Protein AF-A0A9E2L5I6-F1 (afdb_monomer_lite)

Secondary structure (DSSP, 8-state):
--------HHHHHHHHHHHHHHHHHHHHHH--THHHHH----HHHHHHHHHHHHHHHHHHHHHHHHHHHHHGGGS-HHHHHHHHHHHHHHHHHS-GGG-GGGGHHHHHHHTT--HHHHHHHHHHHHHHHHHHHHHHHHHHHHHS-HHHHS-S-S-TTTT--

Organism: NCBI:txid2838725

Radius of gyration: 22.01 Å; chains: 1; bounding box: 50×42×58 Å

Foldseek 3Di:
DDPPPVDDVVVVVVVVVVVVVVVVVCCVVPVDPVVVVVPDPDPVVVVVVVVVVVVVVVVLVVQLVVLCVLLDPPADSVLSSVLSVQQVVQQVVDDVVCGSLVCQLVSVVVRPDDSVSSVVSSVVVVVVVVVCVVVVVVVCPVPPDCCVVPVVPDPPPPPDD

Sequence (161 aa):
MKNEVLFNPFYIAIPIVLGLSVIGYLFWKEFDPSLFETLRPTARMWTGILLAVFFMLCQNFALTQRFKVLVGHKLSWKQAFRVNMLCEFTSAATPSAVGGSSLIAVYLHQEGLSGGEGTSIMIANLFLDELFLSLACILVLLLVPTGILFPVSVPLDAGFQ

InterPro domains:
  IPR022791 Lysylphosphatidylglycerol synthetase/glycosyltransferase AglD [PF03706] (14-147)

pLDDT: mean 81.84, std 12.35, range [37.38, 96.44]

Structure (mmCIF, N/CA/C/O backbone):
data_AF-A0A9E2L5I6-F1
#
_entry.id   AF-A0A9E2L5I6-F1
#
loop_
_atom_site.group_PDB
_atom_site.id
_atom_site.type_symbol
_atom_site.label_atom_id
_atom_site.label_alt_id
_atom_site.label_comp_id
_atom_site.label_asym_id
_atom_site.label_entity_id
_atom_site.label_seq_id
_atom_site.pdbx_PDB_ins_code
_atom_site.Cartn_x
_atom_site.Cartn_y
_atom_site.Cartn_z
_atom_site.occupancy
_atom_site.B_iso_or_equiv
_atom_site.auth_seq_id
_atom_site.auth_comp_id
_atom_site.auth_asym_id
_atom_site.auth_atom_id
_atom_site.pdbx_PDB_model_num
ATOM 1 N N . MET A 1 1 ? -27.194 -19.188 21.219 1.00 40.59 1 MET A N 1
ATOM 2 C CA . MET A 1 1 ? -26.096 -19.244 20.229 1.00 40.59 1 MET A CA 1
ATOM 3 C C . MET A 1 1 ? -26.729 -19.332 18.853 1.00 40.59 1 MET A C 1
ATOM 5 O O . MET A 1 1 ? -27.281 -20.369 18.514 1.00 40.59 1 MET A O 1
ATOM 9 N N . LYS A 1 2 ? -26.797 -18.205 18.141 1.00 37.38 2 LYS A N 1
ATOM 10 C CA . LYS A 1 2 ? -27.485 -18.082 16.854 1.00 37.38 2 LYS A CA 1
ATOM 11 C C . LYS A 1 2 ? -26.437 -18.335 15.768 1.00 37.38 2 LYS A C 1
ATOM 13 O O . LYS A 1 2 ? -25.528 -17.528 15.605 1.00 37.38 2 LYS A O 1
ATOM 18 N N . ASN A 1 3 ? -26.507 -19.495 15.121 1.00 50.97 3 ASN A N 1
ATOM 19 C CA . ASN A 1 3 ? -25.647 -19.839 13.990 1.00 50.97 3 ASN A CA 1
ATOM 20 C C . ASN A 1 3 ? -26.146 -19.078 12.758 1.00 50.97 3 ASN A C 1
ATOM 22 O O . ASN A 1 3 ? -26.907 -19.607 11.953 1.00 50.97 3 ASN A O 1
ATOM 26 N N . GLU A 1 4 ? -25.765 -17.809 12.654 1.00 53.88 4 GLU A N 1
ATOM 27 C CA . GLU A 1 4 ? -25.945 -17.012 11.443 1.00 53.88 4 GLU A CA 1
ATOM 28 C C . GLU A 1 4 ? -24.884 -17.487 10.436 1.00 53.88 4 GLU A C 1
ATOM 30 O O . GLU A 1 4 ? -23.724 -17.075 10.486 1.00 53.88 4 GLU A O 1
ATOM 35 N N . VAL A 1 5 ? -25.248 -18.419 9.551 1.00 60.62 5 VAL A N 1
ATOM 36 C CA . VAL A 1 5 ? -24.405 -18.803 8.409 1.00 60.62 5 VAL A CA 1
ATOM 37 C C . VAL A 1 5 ? -24.454 -17.641 7.409 1.00 60.62 5 VAL A C 1
ATOM 39 O O . VAL A 1 5 ? -25.253 -17.628 6.481 1.00 60.62 5 VAL A O 1
ATOM 42 N N . LEU A 1 6 ? -23.643 -16.611 7.665 1.00 56.12 6 LEU A N 1
ATOM 43 C CA . LEU A 1 6 ? -23.697 -15.296 7.010 1.00 56.12 6 LEU A CA 1
ATOM 44 C C . LEU A 1 6 ? -23.138 -15.280 5.569 1.00 56.12 6 LEU A C 1
ATOM 46 O O . LEU A 1 6 ? -23.101 -14.231 4.935 1.00 56.12 6 LEU A O 1
ATOM 50 N N . PHE A 1 7 ? -22.685 -16.416 5.035 1.00 61.62 7 PHE A N 1
ATOM 51 C CA . PHE A 1 7 ? -22.037 -16.492 3.725 1.00 61.62 7 PHE A CA 1
ATOM 52 C C . PHE A 1 7 ? -22.562 -17.678 2.923 1.00 61.62 7 PHE A C 1
ATOM 54 O O . PHE A 1 7 ? -22.256 -18.829 3.224 1.00 61.62 7 PHE A O 1
ATOM 61 N N . ASN A 1 8 ? -23.335 -17.396 1.874 1.00 76.75 8 ASN A N 1
ATOM 62 C CA . ASN A 1 8 ? -23.700 -18.402 0.885 1.00 76.75 8 ASN A CA 1
ATOM 63 C C . ASN A 1 8 ? -22.494 -18.618 -0.055 1.00 76.75 8 ASN A C 1
ATOM 65 O O . ASN A 1 8 ? -22.128 -17.687 -0.783 1.00 76.75 8 ASN A O 1
ATOM 69 N N . PRO A 1 9 ? -21.889 -19.822 -0.077 1.00 79.31 9 PRO A N 1
ATOM 70 C CA . PRO A 1 9 ? -20.722 -20.130 -0.907 1.00 79.31 9 PRO A CA 1
ATOM 71 C C . PRO A 1 9 ? -20.950 -19.838 -2.392 1.00 79.31 9 PRO A C 1
ATOM 73 O O . PRO A 1 9 ? -20.014 -19.502 -3.113 1.00 79.31 9 PRO A O 1
ATOM 76 N N . PHE A 1 10 ? -22.204 -19.910 -2.842 1.00 81.44 10 PHE A N 1
ATOM 77 C CA . PHE A 1 10 ? -22.584 -19.655 -4.224 1.00 81.44 10 PHE A CA 1
ATOM 78 C C . PHE A 1 10 ? -22.350 -18.194 -4.647 1.00 81.44 10 PHE A C 1
ATOM 80 O O . PHE A 1 10 ? -21.861 -17.949 -5.746 1.00 81.44 10 PHE A O 1
ATOM 87 N N . TYR A 1 11 ? -22.604 -17.218 -3.764 1.00 78.06 11 TYR A N 1
ATOM 88 C CA . TYR A 1 11 ? -22.357 -15.798 -4.066 1.00 78.06 11 TYR A CA 1
ATOM 89 C C . TYR A 1 11 ? -20.868 -15.445 -4.106 1.00 78.06 11 TYR A C 1
ATOM 91 O O . TYR A 1 11 ? -20.493 -14.495 -4.785 1.00 78.06 11 TYR A O 1
ATOM 99 N N . ILE A 1 12 ? -20.020 -16.215 -3.422 1.00 81.12 12 ILE A N 1
ATOM 100 C CA . ILE A 1 12 ? -18.560 -16.073 -3.498 1.00 81.12 12 ILE A CA 1
ATOM 101 C C . ILE A 1 12 ? -18.019 -16.776 -4.753 1.00 81.12 12 ILE A C 1
ATOM 103 O O . ILE A 1 12 ? -17.114 -16.268 -5.410 1.00 81.12 12 ILE A O 1
ATOM 107 N N . ALA A 1 13 ? -18.591 -17.925 -5.120 1.00 85.69 13 ALA A N 1
ATOM 108 C CA . ALA A 1 13 ? -18.142 -18.708 -6.265 1.00 85.69 13 ALA A CA 1
ATOM 109 C C . ALA A 1 13 ? -18.336 -17.975 -7.603 1.00 85.69 13 ALA A C 1
ATOM 111 O O . ALA A 1 13 ? -17.464 -18.057 -8.463 1.00 85.69 13 ALA A O 1
ATOM 112 N N . ILE A 1 14 ? -19.432 -17.228 -7.773 1.00 87.75 14 ILE A N 1
ATOM 113 C CA . ILE A 1 14 ? -19.728 -16.492 -9.016 1.00 87.75 14 ILE A CA 1
ATOM 114 C C . ILE A 1 14 ? -18.596 -15.521 -9.419 1.00 87.75 14 ILE A C 1
ATOM 116 O O . ILE A 1 14 ? -18.063 -15.687 -10.518 1.00 87.75 14 ILE A O 1
ATOM 120 N N . PRO A 1 15 ? -18.186 -14.536 -8.591 1.00 83.62 15 PRO A N 1
ATOM 121 C CA . PRO A 1 15 ? -17.120 -13.602 -8.956 1.00 83.62 15 PRO A CA 1
ATOM 122 C C . PRO A 1 15 ? -15.759 -14.289 -9.111 1.00 83.62 15 PRO A C 1
ATOM 124 O O . PRO A 1 15 ? -14.980 -13.881 -9.969 1.00 83.62 15 PRO A O 1
ATOM 127 N N . ILE A 1 16 ? -15.488 -15.359 -8.354 1.00 85.00 16 ILE A N 1
ATOM 128 C CA . ILE A 1 16 ? -14.257 -16.148 -8.511 1.00 85.00 16 ILE A CA 1
ATOM 129 C C . ILE A 1 16 ? -14.218 -16.815 -9.887 1.00 85.00 16 ILE A C 1
ATOM 131 O O . ILE A 1 16 ? -13.224 -16.696 -10.598 1.00 85.00 16 ILE A O 1
ATOM 135 N N . VAL A 1 17 ? -15.296 -17.495 -10.285 1.00 91.88 17 VAL A N 1
ATOM 136 C CA . VAL A 1 17 ? -15.370 -18.195 -11.574 1.00 91.88 17 VAL A CA 1
ATOM 137 C C . VAL A 1 17 ? -15.325 -17.205 -12.733 1.00 91.88 17 VAL A C 1
ATOM 139 O O . VAL A 1 17 ? -14.599 -17.443 -13.696 1.00 91.88 17 VAL A O 1
ATOM 142 N N . LEU A 1 18 ? -16.041 -16.081 -12.639 1.00 89.25 18 LEU A N 1
ATOM 143 C CA . LEU A 1 18 ? -15.976 -15.012 -13.639 1.00 89.25 18 LEU A CA 1
ATOM 144 C C . LEU A 1 18 ? -14.558 -14.444 -13.761 1.00 89.25 18 LEU A C 1
AT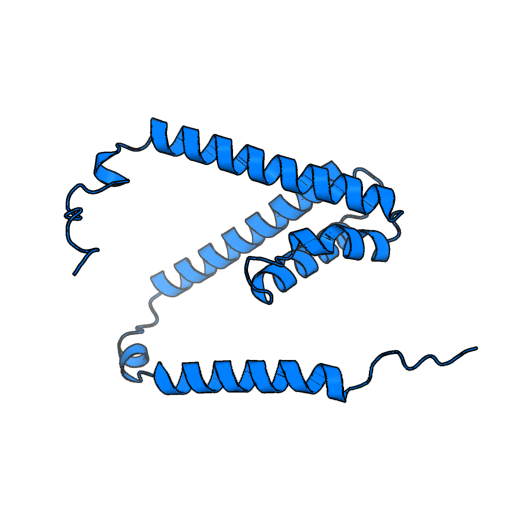OM 146 O O . LEU A 1 18 ? -14.037 -14.359 -14.871 1.00 89.25 18 LEU A O 1
ATOM 150 N N . GLY A 1 19 ? -13.915 -14.123 -12.635 1.00 82.56 19 GLY A N 1
ATOM 151 C CA . GLY A 1 19 ? -12.543 -13.618 -12.608 1.00 82.56 19 GLY A CA 1
ATOM 152 C C . GLY A 1 19 ? -11.553 -14.603 -13.226 1.00 82.56 19 GLY A C 1
ATOM 153 O O . GLY A 1 19 ? -10.805 -14.237 -14.129 1.00 82.56 19 GLY A O 1
ATOM 154 N N . LEU A 1 20 ? -11.600 -15.874 -12.817 1.00 90.12 20 LEU A N 1
ATOM 155 C CA . LEU A 1 20 ? -10.747 -16.928 -13.376 1.00 90.12 20 LEU A CA 1
ATOM 156 C C . LEU A 1 20 ? -10.999 -17.153 -14.870 1.00 90.12 20 LEU A C 1
ATOM 158 O O . LEU A 1 20 ? -10.049 -17.376 -15.615 1.00 90.12 20 LEU A O 1
ATOM 162 N N . SER A 1 21 ? -12.251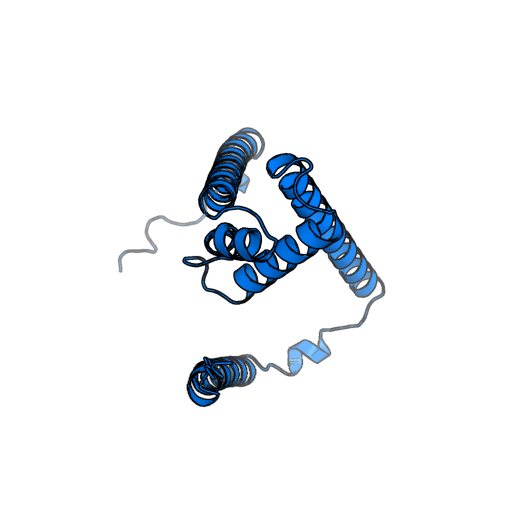 -17.059 -15.319 1.00 89.38 21 SER A N 1
ATOM 163 C CA . SER A 1 21 ? -12.599 -17.213 -16.736 1.00 89.38 21 SER A CA 1
ATOM 164 C C . SER A 1 21 ? -12.030 -16.076 -17.582 1.00 89.38 21 SER A C 1
ATOM 166 O O . SER A 1 21 ? -11.465 -16.332 -18.642 1.00 89.38 21 SER A O 1
ATOM 168 N N . VAL A 1 22 ? -12.121 -14.829 -17.106 1.00 87.44 22 VAL A N 1
ATOM 169 C CA . VAL A 1 22 ? -11.538 -13.663 -17.792 1.00 87.44 22 VAL A CA 1
ATOM 170 C C . VAL A 1 22 ? -10.014 -13.753 -17.818 1.00 87.44 22 VAL A C 1
ATOM 172 O O . VAL A 1 22 ? -9.418 -13.544 -18.871 1.00 87.44 22 VAL A O 1
ATOM 175 N N . ILE A 1 23 ? -9.384 -14.121 -16.698 1.00 86.56 23 ILE A N 1
ATOM 176 C CA . ILE A 1 23 ? -7.931 -14.333 -16.631 1.00 86.56 23 ILE A CA 1
ATOM 177 C C . ILE A 1 23 ? -7.509 -15.429 -17.614 1.00 86.56 23 ILE A C 1
ATOM 179 O O . ILE A 1 23 ? -6.557 -15.235 -18.361 1.00 86.56 23 ILE A O 1
ATOM 183 N N . GLY A 1 24 ? -8.227 -16.555 -17.653 1.00 89.25 24 GLY A N 1
ATOM 184 C CA . GLY A 1 24 ? -7.952 -17.650 -18.584 1.00 89.25 24 GLY A CA 1
ATOM 185 C C . GLY A 1 24 ? -8.120 -17.242 -20.049 1.00 89.25 24 GLY A C 1
ATOM 186 O O . GLY A 1 24 ? -7.298 -17.614 -20.883 1.00 89.25 24 GLY A O 1
ATOM 187 N N . TYR A 1 25 ? -9.140 -16.439 -20.359 1.00 90.00 25 TYR A N 1
ATOM 188 C CA . TYR A 1 25 ? -9.358 -15.900 -21.701 1.00 90.00 25 TYR A CA 1
ATOM 189 C C . TYR A 1 25 ? -8.238 -14.946 -22.135 1.00 90.00 25 TYR A C 1
ATOM 191 O O . TYR A 1 25 ? -7.731 -15.081 -23.247 1.00 90.00 25 TYR A O 1
ATOM 199 N N . LEU A 1 26 ? -7.825 -14.026 -21.256 1.00 84.75 26 LEU A N 1
ATOM 200 C CA . LEU A 1 26 ? -6.684 -13.136 -21.497 1.00 84.75 26 LEU A CA 1
ATOM 201 C C . LEU A 1 26 ? -5.409 -13.950 -21.707 1.00 84.75 26 LEU A C 1
ATOM 203 O O . LEU A 1 26 ? -4.747 -13.811 -22.727 1.00 84.75 26 LEU A O 1
ATOM 207 N N . PHE A 1 27 ? -5.127 -14.909 -20.819 1.00 85.25 27 PHE A N 1
ATOM 208 C CA . PHE A 1 27 ? -3.987 -15.802 -20.994 1.00 85.25 27 PHE A CA 1
ATOM 209 C C . PHE A 1 27 ? -4.020 -16.492 -22.349 1.00 85.25 27 PHE A C 1
ATOM 211 O O . PHE A 1 27 ? -3.022 -16.442 -23.041 1.00 85.25 27 PHE A O 1
ATOM 218 N N . TRP A 1 28 ? -5.139 -17.080 -22.771 1.00 86.19 28 TRP A N 1
ATOM 219 C CA . TRP A 1 28 ? -5.208 -17.732 -24.079 1.00 86.19 28 TRP A CA 1
ATOM 220 C C . TRP A 1 28 ? -4.959 -16.751 -25.235 1.00 86.19 28 TRP A C 1
ATOM 222 O O . TRP A 1 28 ? -4.246 -17.082 -26.180 1.00 86.19 28 TRP A O 1
ATOM 232 N N . LYS A 1 29 ? -5.500 -15.535 -25.158 1.00 82.62 29 LYS A N 1
ATOM 233 C CA . LYS A 1 29 ? -5.336 -14.525 -26.206 1.00 82.62 29 LYS A CA 1
ATOM 234 C C . LYS A 1 29 ? -3.911 -13.967 -26.282 1.00 82.62 29 LYS A C 1
ATOM 236 O O . LYS A 1 29 ? -3.408 -13.738 -27.378 1.00 82.62 29 LYS A O 1
ATOM 241 N N . GLU A 1 30 ? -3.278 -13.744 -25.137 1.00 78.19 30 GLU A N 1
ATOM 242 C CA . GLU A 1 30 ? -1.940 -13.162 -25.016 1.00 78.19 30 GLU A CA 1
ATOM 243 C C . GLU A 1 30 ? -0.818 -14.217 -24.882 1.00 78.19 30 GLU A C 1
ATOM 245 O O . GLU A 1 30 ? 0.352 -13.858 -24.735 1.00 78.19 30 GLU A O 1
ATOM 250 N N . PHE A 1 31 ? -1.136 -15.518 -24.941 1.00 77.44 31 PHE A N 1
ATOM 251 C CA . PHE A 1 31 ? -0.142 -16.591 -24.849 1.00 77.44 31 PHE A CA 1
ATOM 252 C C . PHE A 1 31 ? 0.684 -16.673 -26.132 1.00 77.44 31 PHE A C 1
ATOM 254 O O . PHE A 1 31 ? 0.293 -17.319 -27.104 1.00 77.44 31 PHE A O 1
ATOM 261 N N . ASP A 1 32 ? 1.857 -16.050 -26.105 1.00 76.31 32 ASP A N 1
ATOM 262 C CA . ASP A 1 32 ? 2.856 -16.155 -27.160 1.00 76.31 32 ASP A CA 1
ATOM 263 C C . ASP A 1 32 ? 4.038 -17.029 -26.685 1.00 76.31 32 ASP A C 1
ATOM 265 O O . ASP A 1 32 ? 4.844 -16.594 -25.852 1.00 76.31 32 ASP A O 1
ATOM 269 N N . PRO A 1 33 ? 4.171 -18.271 -27.190 1.00 72.00 33 PRO A N 1
ATOM 270 C CA . PRO A 1 33 ? 5.268 -19.174 -26.842 1.00 72.00 33 PRO A CA 1
ATOM 271 C C . PRO A 1 33 ? 6.656 -18.601 -27.158 1.00 72.00 33 PRO A C 1
ATOM 273 O O . PRO A 1 33 ? 7.631 -18.970 -26.502 1.00 72.00 33 PRO A O 1
ATOM 276 N N . SER A 1 34 ? 6.757 -17.677 -28.119 1.00 71.88 34 SER A N 1
ATOM 277 C CA . SER A 1 34 ? 8.031 -17.073 -28.521 1.00 71.88 34 SER A CA 1
ATOM 278 C C . SER A 1 34 ? 8.629 -16.157 -27.442 1.00 71.88 34 SER A C 1
ATOM 280 O O . SER A 1 34 ? 9.851 -16.002 -27.361 1.00 71.88 34 SER A O 1
ATOM 282 N N . LEU A 1 35 ? 7.807 -15.631 -26.523 1.00 68.88 35 LEU A N 1
ATOM 283 C CA . LEU A 1 35 ? 8.272 -14.843 -25.373 1.00 68.88 35 LEU A CA 1
ATOM 284 C C . LEU A 1 35 ? 9.180 -15.664 -24.449 1.00 68.88 35 LEU A C 1
ATOM 286 O O . LEU A 1 35 ? 10.166 -15.145 -23.922 1.00 68.88 35 LEU A O 1
ATOM 290 N N . PHE A 1 36 ? 8.908 -16.960 -24.301 1.00 70.06 36 PHE A N 1
ATOM 291 C CA . PHE A 1 36 ? 9.712 -17.846 -23.460 1.00 70.06 36 PHE A CA 1
ATOM 292 C C . PHE A 1 36 ? 11.068 -18.187 -24.085 1.00 70.06 36 PHE A C 1
ATOM 294 O O . PHE A 1 36 ? 12.036 -18.384 -23.354 1.00 70.06 36 PHE A O 1
ATOM 301 N N . GLU A 1 37 ? 11.179 -18.183 -25.415 1.00 71.69 37 GLU A N 1
ATOM 302 C CA . GLU A 1 37 ? 12.458 -18.393 -26.107 1.00 71.69 37 GLU A CA 1
ATOM 303 C C . GLU A 1 37 ? 13.386 -17.172 -25.995 1.00 71.69 37 GLU A C 1
ATOM 305 O O . GLU A 1 37 ? 14.614 -17.305 -25.967 1.00 71.69 37 GLU A O 1
ATOM 310 N N . THR A 1 38 ? 12.811 -15.971 -25.875 1.00 68.50 38 THR A N 1
ATOM 311 C CA . THR A 1 38 ? 13.576 -14.729 -25.656 1.00 68.50 38 THR A CA 1
ATOM 312 C C . THR A 1 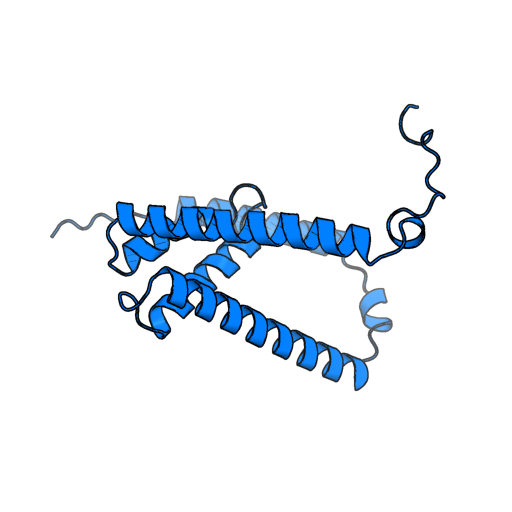38 ? 14.006 -14.524 -24.201 1.00 68.50 38 THR A C 1
ATOM 314 O O . THR A 1 38 ? 14.999 -13.834 -23.941 1.00 68.50 38 THR A O 1
ATOM 317 N N . LEU A 1 39 ? 13.323 -15.161 -23.243 1.00 71.50 39 LEU A N 1
ATOM 318 C CA . LEU A 1 39 ? 13.670 -15.140 -21.823 1.00 71.50 39 LEU A CA 1
ATOM 319 C C . LEU A 1 39 ? 14.924 -15.984 -21.559 1.00 71.50 39 LEU A C 1
ATOM 321 O O . LEU A 1 39 ? 14.858 -17.141 -21.156 1.00 71.50 39 LEU A O 1
ATOM 325 N N . ARG A 1 40 ? 16.105 -15.385 -21.743 1.00 74.00 40 ARG A N 1
ATOM 326 C CA . ARG A 1 40 ? 17.376 -15.975 -21.301 1.00 74.00 40 ARG A CA 1
ATOM 327 C C . ARG A 1 40 ? 17.580 -15.692 -19.810 1.00 74.00 40 ARG A C 1
ATOM 329 O O . ARG A 1 40 ? 17.890 -14.542 -19.474 1.00 74.00 40 ARG A O 1
ATOM 336 N N . PRO A 1 41 ? 17.461 -16.691 -18.909 1.00 72.19 41 PRO A N 1
ATOM 337 C CA . PRO A 1 41 ? 17.677 -16.491 -17.480 1.00 72.19 41 PRO A CA 1
ATOM 338 C C . PRO A 1 41 ? 19.129 -16.071 -17.241 1.00 72.19 41 PRO A C 1
ATOM 340 O O . PRO A 1 41 ? 20.055 -16.876 -17.226 1.00 72.19 41 PRO A O 1
ATOM 343 N N . THR A 1 42 ? 19.325 -14.766 -17.099 1.00 83.56 42 THR A N 1
ATOM 344 C CA . THR A 1 42 ? 20.633 -14.133 -16.934 1.00 83.56 42 THR A CA 1
ATOM 345 C C . THR A 1 42 ? 20.798 -13.738 -15.472 1.00 83.56 42 THR A C 1
ATOM 347 O O . THR A 1 42 ? 19.823 -13.373 -14.817 1.00 83.56 42 THR A O 1
ATOM 350 N N . ALA A 1 43 ? 22.027 -13.724 -14.949 1.00 84.69 43 ALA A N 1
ATOM 351 C CA . ALA A 1 43 ? 22.294 -13.256 -13.583 1.00 84.69 43 ALA A CA 1
ATOM 352 C C . ALA A 1 43 ? 21.706 -11.851 -13.316 1.00 84.69 43 ALA A C 1
ATOM 354 O O . ALA A 1 43 ? 21.170 -11.600 -12.244 1.00 84.69 43 ALA A O 1
ATOM 355 N N . ARG A 1 44 ? 21.706 -10.970 -14.330 1.00 87.38 44 ARG A N 1
ATOM 356 C CA . ARG A 1 44 ? 21.099 -9.628 -14.286 1.00 87.38 44 ARG A CA 1
ATOM 357 C C . ARG A 1 44 ? 19.574 -9.632 -14.099 1.00 87.38 44 ARG A C 1
ATOM 359 O O . ARG A 1 44 ? 19.040 -8.726 -13.470 1.00 87.38 44 ARG A O 1
ATOM 366 N N . MET A 1 45 ? 18.874 -10.631 -14.639 1.00 86.56 45 MET A N 1
ATOM 367 C CA . MET A 1 45 ? 17.429 -10.790 -14.444 1.00 86.56 45 MET A CA 1
ATOM 368 C C . MET A 1 45 ? 17.139 -11.146 -12.985 1.00 86.56 45 MET A C 1
ATOM 370 O O . MET A 1 45 ? 16.310 -10.505 -12.347 1.00 86.56 45 MET A O 1
ATOM 374 N N . TRP A 1 46 ? 17.881 -12.107 -12.431 1.00 89.38 46 TRP A N 1
ATOM 375 C CA . TRP A 1 46 ? 17.733 -12.520 -11.036 1.00 89.38 46 TRP A CA 1
ATOM 376 C C . TRP A 1 46 ? 18.091 -11.412 -10.047 1.00 89.38 46 TRP A C 1
ATOM 378 O O . TRP A 1 46 ? 17.361 -11.212 -9.078 1.00 89.38 46 TRP A O 1
ATOM 388 N N . THR A 1 47 ? 19.159 -10.648 -10.298 1.00 91.69 47 THR A N 1
ATOM 389 C CA . THR A 1 47 ? 19.492 -9.495 -9.448 1.00 91.69 47 THR A CA 1
ATOM 390 C C . THR A 1 47 ? 18.437 -8.396 -9.542 1.00 91.69 47 THR A C 1
ATOM 392 O O . THR A 1 47 ? 18.098 -7.810 -8.518 1.00 91.69 47 THR A O 1
ATOM 395 N N . GLY A 1 48 ? 17.868 -8.154 -10.728 1.00 92.50 48 GLY A N 1
ATOM 396 C CA . GLY A 1 48 ? 16.750 -7.228 -10.912 1.00 92.50 48 GLY A CA 1
ATOM 397 C C . GLY A 1 48 ? 15.496 -7.651 -10.143 1.00 92.50 48 GLY A C 1
ATOM 398 O O . GLY A 1 48 ? 14.905 -6.829 -9.449 1.00 92.50 48 GLY A O 1
ATOM 399 N N . ILE A 1 49 ? 15.130 -8.936 -10.198 1.00 92.62 49 ILE A N 1
ATOM 400 C CA . ILE A 1 49 ? 13.992 -9.488 -9.445 1.00 92.62 49 ILE A CA 1
ATOM 401 C C . ILE A 1 49 ? 14.230 -9.364 -7.939 1.00 92.62 49 ILE A C 1
ATOM 403 O O . ILE A 1 49 ? 13.355 -8.893 -7.218 1.00 92.62 49 ILE A O 1
ATOM 407 N N . LEU A 1 50 ? 15.417 -9.737 -7.455 1.00 94.88 50 LEU A N 1
ATOM 408 C CA . LEU A 1 50 ? 15.753 -9.636 -6.033 1.00 94.88 50 LEU A CA 1
ATOM 409 C C . LEU A 1 50 ? 15.688 -8.179 -5.559 1.00 94.88 50 LEU A C 1
ATOM 411 O O . LEU A 1 50 ? 15.117 -7.896 -4.507 1.00 94.88 50 LEU A O 1
ATOM 415 N N . LEU A 1 51 ? 16.206 -7.249 -6.362 1.00 95.31 51 LEU A N 1
ATOM 416 C CA . LEU A 1 51 ? 16.148 -5.822 -6.066 1.00 95.31 51 LEU A CA 1
ATOM 417 C C . LEU A 1 51 ? 14.706 -5.292 -6.059 1.00 95.31 51 LEU A C 1
ATOM 419 O O . LEU A 1 51 ? 14.349 -4.524 -5.170 1.00 95.31 51 LEU A O 1
ATOM 423 N N . ALA A 1 52 ? 13.862 -5.730 -6.996 1.00 94.25 52 ALA A N 1
ATOM 424 C CA . ALA A 1 52 ? 12.445 -5.375 -7.022 1.00 94.25 52 ALA A CA 1
ATOM 425 C C . ALA A 1 52 ? 11.712 -5.880 -5.769 1.00 94.25 52 ALA A C 1
ATOM 427 O O . ALA A 1 52 ? 10.992 -5.115 -5.130 1.00 94.25 52 ALA A O 1
ATOM 428 N N . VAL A 1 53 ? 11.953 -7.132 -5.363 1.00 94.62 53 VAL A N 1
ATOM 429 C CA . VAL A 1 53 ? 11.403 -7.698 -4.120 1.00 94.62 53 VAL A CA 1
ATOM 430 C C . VAL A 1 53 ? 11.882 -6.906 -2.905 1.00 94.62 53 VAL A C 1
ATOM 432 O O . VAL A 1 53 ? 11.084 -6.586 -2.028 1.00 94.62 53 VAL A O 1
ATOM 435 N N . PHE A 1 54 ? 13.162 -6.536 -2.858 1.00 95.62 54 PHE A N 1
ATOM 436 C CA . PHE A 1 54 ? 13.703 -5.712 -1.780 1.00 95.62 54 PHE A CA 1
ATOM 437 C C . PHE A 1 54 ? 12.999 -4.350 -1.688 1.00 95.62 54 PHE A C 1
ATOM 439 O O . PHE A 1 54 ? 12.530 -3.980 -0.612 1.00 95.62 54 PHE A O 1
ATOM 446 N N . PHE A 1 55 ? 12.847 -3.634 -2.806 1.00 94.94 55 PHE A N 1
ATOM 447 C CA . PHE A 1 55 ? 12.119 -2.362 -2.826 1.00 94.94 55 PHE A CA 1
ATOM 448 C C . PHE A 1 55 ? 10.652 -2.521 -2.432 1.00 94.94 55 PHE A C 1
ATOM 450 O O . PHE A 1 55 ? 10.138 -1.696 -1.679 1.00 94.94 55 PHE A O 1
ATOM 457 N N . MET A 1 56 ? 9.999 -3.598 -2.866 1.00 93.19 56 MET A N 1
ATOM 458 C CA . MET A 1 56 ? 8.624 -3.904 -2.481 1.00 93.19 56 MET A CA 1
ATOM 459 C C . MET A 1 56 ? 8.504 -4.129 -0.965 1.00 93.19 56 MET A C 1
ATOM 461 O O . MET A 1 56 ? 7.579 -3.617 -0.334 1.00 93.19 56 MET A O 1
ATOM 465 N N . LEU A 1 57 ? 9.455 -4.831 -0.342 1.00 92.62 57 LEU A N 1
ATOM 466 C CA . LEU A 1 57 ? 9.494 -4.999 1.116 1.00 92.62 57 LEU A CA 1
ATOM 467 C C . LEU A 1 57 ? 9.718 -3.664 1.836 1.00 92.62 57 LEU A C 1
ATOM 469 O O . LEU A 1 57 ? 9.015 -3.366 2.803 1.00 92.62 57 LEU A O 1
ATOM 473 N N . CYS A 1 58 ? 10.651 -2.842 1.352 1.00 93.94 58 CYS A N 1
ATOM 474 C CA . CYS A 1 58 ? 10.903 -1.512 1.905 1.00 93.94 58 CYS A CA 1
ATOM 475 C C . CYS A 1 58 ? 9.672 -0.604 1.809 1.00 93.94 58 CYS A C 1
ATOM 477 O O . CYS A 1 58 ? 9.340 0.072 2.781 1.00 93.94 58 CYS A O 1
ATOM 479 N N . GLN A 1 59 ? 8.969 -0.620 0.676 1.00 92.25 59 GLN A N 1
ATOM 480 C CA . GLN A 1 59 ? 7.729 0.127 0.474 1.00 92.25 59 GLN A CA 1
ATOM 481 C C . GLN A 1 59 ? 6.655 -0.310 1.476 1.00 92.25 59 GLN A C 1
ATOM 483 O O . GLN A 1 59 ? 6.105 0.526 2.189 1.00 92.25 59 GLN A O 1
ATOM 488 N N . ASN A 1 60 ? 6.402 -1.616 1.592 1.00 91.31 60 ASN A N 1
ATOM 489 C CA . ASN A 1 60 ? 5.416 -2.155 2.532 1.00 91.31 60 ASN A CA 1
ATOM 490 C C . ASN A 1 60 ? 5.755 -1.816 3.989 1.00 91.31 60 ASN A C 1
ATOM 492 O O . ASN A 1 60 ? 4.874 -1.497 4.794 1.00 91.31 60 ASN A O 1
ATOM 496 N N . PHE A 1 61 ? 7.043 -1.835 4.334 1.00 91.06 61 PHE A N 1
ATOM 497 C CA . PHE A 1 61 ? 7.504 -1.415 5.648 1.00 91.06 61 PHE A CA 1
ATOM 498 C C . PHE A 1 61 ? 7.269 0.084 5.884 1.00 91.06 61 PHE A C 1
ATOM 500 O O . PHE A 1 61 ? 6.725 0.453 6.924 1.00 91.06 61 PHE A O 1
ATOM 507 N N . ALA A 1 62 ? 7.613 0.941 4.919 1.00 91.00 62 ALA A N 1
ATOM 508 C CA . ALA A 1 62 ? 7.410 2.387 5.001 1.00 91.00 62 ALA A CA 1
ATOM 509 C C . ALA A 1 62 ? 5.923 2.763 5.122 1.00 91.00 62 ALA A C 1
ATOM 511 O O . ALA A 1 62 ? 5.564 3.597 5.955 1.00 91.00 62 ALA A O 1
ATOM 512 N N . LEU A 1 63 ? 5.044 2.101 4.364 1.00 88.38 63 LEU A N 1
ATOM 513 C CA . LEU A 1 63 ? 3.595 2.289 4.471 1.00 88.38 63 LEU A CA 1
ATOM 514 C C . LEU A 1 63 ? 3.078 1.865 5.849 1.00 88.38 63 LEU A C 1
ATOM 516 O O . LEU A 1 63 ? 2.346 2.618 6.491 1.00 88.38 63 LEU A O 1
ATOM 520 N N . THR A 1 64 ? 3.555 0.731 6.369 1.00 90.00 64 THR A N 1
ATOM 521 C CA . THR A 1 64 ? 3.228 0.282 7.730 1.00 90.00 64 THR A CA 1
ATOM 522 C C . THR A 1 64 ? 3.720 1.276 8.793 1.00 90.00 64 THR A C 1
ATOM 524 O O . THR A 1 64 ? 3.013 1.520 9.771 1.00 90.00 64 THR A O 1
ATOM 527 N N . GLN A 1 65 ? 4.904 1.882 8.613 1.00 89.56 65 GLN A N 1
ATOM 528 C CA . GLN A 1 65 ? 5.405 2.950 9.494 1.00 89.56 65 GLN A CA 1
ATOM 529 C C . GLN A 1 65 ? 4.483 4.155 9.509 1.00 89.56 65 GLN A C 1
ATOM 531 O O . GLN A 1 65 ? 4.040 4.566 10.581 1.00 89.56 65 GLN A O 1
ATOM 536 N N . ARG A 1 66 ? 4.164 4.690 8.330 1.00 87.94 66 ARG A N 1
ATOM 537 C CA . ARG A 1 66 ? 3.259 5.831 8.183 1.00 87.94 66 ARG A CA 1
ATOM 538 C C . ARG A 1 66 ? 1.919 5.556 8.851 1.00 87.94 66 ARG A C 1
ATOM 540 O O . ARG A 1 66 ? 1.452 6.356 9.657 1.00 87.94 66 ARG A O 1
ATOM 547 N N . PHE A 1 67 ? 1.348 4.389 8.573 1.00 84.25 67 PHE A N 1
ATOM 548 C CA . PHE A 1 67 ? 0.070 3.977 9.132 1.00 84.25 67 PHE A CA 1
ATOM 549 C C . PHE A 1 67 ? 0.114 3.909 10.660 1.00 84.25 67 PHE A C 1
ATOM 551 O O . PHE A 1 67 ? -0.785 4.391 11.347 1.00 84.25 67 PHE A O 1
ATOM 558 N N . LYS A 1 68 ? 1.205 3.380 11.217 1.00 86.44 68 LYS A N 1
ATOM 559 C CA . LYS A 1 68 ? 1.399 3.313 12.663 1.00 86.44 68 LYS A CA 1
ATOM 560 C C . LYS A 1 68 ? 1.562 4.692 13.302 1.00 86.44 68 LYS A C 1
ATOM 562 O O . LYS A 1 68 ? 1.038 4.911 14.389 1.00 86.44 68 LYS A O 1
ATOM 567 N N . VAL A 1 69 ? 2.251 5.617 12.637 1.00 88.19 69 VAL A N 1
ATOM 568 C CA . VAL A 1 69 ? 2.360 7.012 13.091 1.00 88.19 69 VAL A CA 1
ATOM 569 C C . VAL A 1 69 ? 0.984 7.684 13.103 1.00 88.19 69 VAL A C 1
ATOM 571 O O . VAL A 1 69 ? 0.664 8.364 14.074 1.00 88.19 69 VAL A O 1
ATOM 574 N N . LEU A 1 70 ? 0.142 7.434 12.094 1.00 85.88 70 LEU A N 1
ATOM 575 C CA . LEU A 1 70 ? -1.224 7.971 12.026 1.00 85.88 70 LEU A CA 1
ATOM 576 C C . LEU A 1 70 ? -2.155 7.410 13.109 1.00 85.88 70 LEU A C 1
ATOM 578 O O . LEU A 1 70 ? -2.963 8.148 13.667 1.00 85.88 70 LEU A O 1
ATOM 582 N N . VAL A 1 71 ? -2.058 6.113 13.410 1.00 84.56 71 VAL A N 1
ATOM 583 C CA . VAL A 1 71 ? -2.902 5.468 14.431 1.00 84.56 71 VAL A CA 1
ATOM 584 C C . VAL A 1 71 ? -2.373 5.702 15.860 1.00 84.56 71 VAL A C 1
ATOM 586 O O . VAL A 1 71 ? -3.119 5.620 16.843 1.00 84.56 71 VAL A O 1
ATOM 589 N N . GLY A 1 72 ? -1.078 5.979 16.004 1.00 81.00 72 GLY A N 1
ATOM 590 C CA . GLY A 1 72 ? -0.401 6.123 17.290 1.00 81.00 72 GLY A CA 1
ATOM 591 C C . GLY A 1 72 ? -0.253 4.799 18.055 1.00 81.00 72 GLY A C 1
ATOM 592 O O . GLY A 1 72 ? -0.125 3.718 17.478 1.00 81.00 72 GLY A O 1
ATOM 593 N N . HIS A 1 73 ? -0.271 4.865 19.391 1.00 75.12 73 HIS A N 1
ATOM 594 C CA . HIS A 1 73 ? -0.058 3.706 20.278 1.00 75.12 73 HIS A CA 1
ATOM 595 C C . HIS A 1 73 ? -1.257 2.745 20.393 1.00 75.12 73 HIS A C 1
ATOM 597 O O . HIS A 1 73 ? -1.198 1.795 21.171 1.00 75.12 73 HIS A O 1
ATOM 603 N N . LYS A 1 74 ? -2.344 2.962 19.640 1.00 80.12 74 LYS A N 1
ATOM 604 C CA . LYS A 1 74 ? -3.571 2.153 19.748 1.00 80.12 74 LYS A CA 1
ATOM 605 C C . LYS A 1 74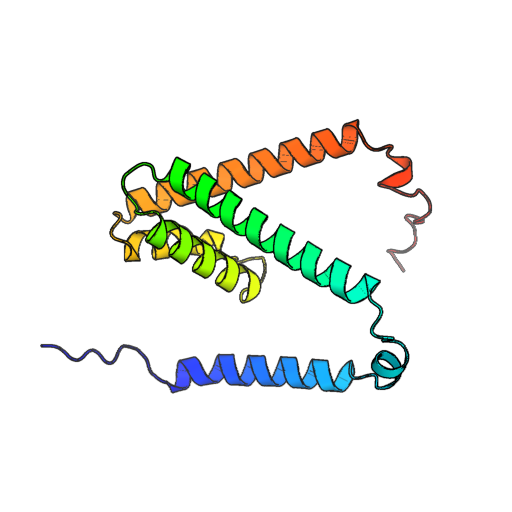 ? -3.481 0.790 19.057 1.00 80.12 74 LYS A C 1
ATOM 607 O O . LYS A 1 74 ? -4.253 -0.103 19.380 1.00 80.12 74 LYS A O 1
ATOM 612 N N . LEU A 1 75 ? -2.541 0.624 18.125 1.00 80.88 75 LEU A N 1
ATOM 613 C CA . LEU A 1 75 ? -2.402 -0.578 17.303 1.00 80.88 75 LEU A CA 1
ATOM 614 C C . LEU A 1 75 ? -0.995 -1.185 17.430 1.00 80.88 75 LEU A C 1
ATOM 616 O O . LEU A 1 75 ? 0.030 -0.500 17.295 1.00 80.88 75 LEU A O 1
ATOM 620 N N . SER A 1 76 ? -0.916 -2.501 17.660 1.00 86.50 76 SER A N 1
ATOM 621 C CA . SER A 1 76 ? 0.373 -3.200 17.677 1.00 86.50 76 SER A CA 1
ATOM 622 C C . SER A 1 76 ? 1.004 -3.225 16.279 1.00 86.50 76 SER A C 1
ATOM 624 O O . SER A 1 76 ? 0.345 -3.050 15.257 1.00 86.50 76 SER A O 1
ATOM 626 N N . TRP A 1 77 ? 2.321 -3.432 16.211 1.00 86.31 77 TRP A N 1
ATOM 627 C CA . TRP A 1 77 ? 3.051 -3.479 14.936 1.00 86.31 77 TRP A CA 1
ATOM 628 C C . TRP A 1 77 ? 2.545 -4.572 13.991 1.00 86.31 77 TRP A C 1
ATOM 630 O O . TRP A 1 77 ? 2.426 -4.343 12.792 1.00 86.31 77 TRP A O 1
ATOM 640 N N . LYS A 1 78 ? 2.197 -5.739 14.543 1.00 87.31 78 LYS A N 1
ATOM 641 C CA . LYS A 1 78 ? 1.688 -6.873 13.765 1.00 87.31 78 LYS A CA 1
ATOM 642 C C . LYS A 1 78 ? 0.324 -6.575 13.150 1.00 87.31 78 LYS A C 1
ATOM 644 O O . LYS A 1 78 ? 0.072 -6.948 12.012 1.00 87.31 78 LYS A O 1
ATOM 649 N N . GLN A 1 79 ? -0.538 -5.890 13.893 1.00 88.00 79 GLN A N 1
ATOM 650 C CA . GLN A 1 79 ? -1.867 -5.536 13.413 1.00 88.00 79 GLN A CA 1
ATOM 651 C C . GLN A 1 79 ? -1.81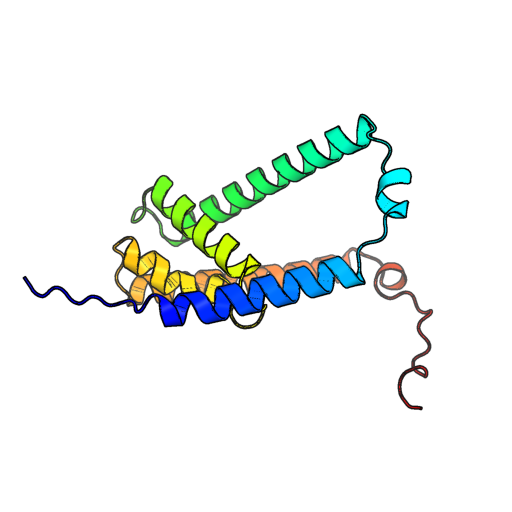0 -4.424 12.356 1.00 88.00 79 GLN A C 1
ATOM 653 O O . GLN A 1 79 ? -2.462 -4.543 11.327 1.00 88.00 79 GLN A O 1
ATOM 658 N N . ALA A 1 80 ? -0.967 -3.399 12.542 1.00 88.12 80 ALA A N 1
ATOM 659 C CA . ALA A 1 80 ? -0.744 -2.372 11.517 1.00 88.12 80 ALA A CA 1
ATOM 660 C C . ALA A 1 80 ? -0.236 -2.986 10.200 1.00 88.12 80 ALA A C 1
ATOM 662 O O . ALA A 1 80 ? -0.731 -2.651 9.128 1.00 88.12 80 ALA A O 1
ATOM 663 N N . PHE A 1 81 ? 0.691 -3.946 10.286 1.00 90.06 81 PHE A N 1
ATOM 664 C CA . PHE A 1 81 ? 1.164 -4.694 9.122 1.00 90.06 81 PHE A CA 1
ATOM 665 C C . PHE A 1 81 ? 0.051 -5.528 8.466 1.00 90.06 81 PHE A C 1
ATOM 667 O O . PHE A 1 81 ? -0.059 -5.558 7.243 1.00 90.06 81 PHE A O 1
ATOM 674 N N . ARG A 1 82 ? -0.809 -6.178 9.262 1.00 89.38 82 ARG A N 1
ATOM 675 C CA . ARG A 1 82 ? -1.943 -6.963 8.750 1.00 89.38 82 ARG A CA 1
ATOM 676 C C . ARG A 1 82 ? -2.939 -6.090 7.987 1.00 89.38 82 ARG A C 1
ATOM 678 O O . ARG A 1 82 ? -3.335 -6.460 6.887 1.00 89.38 82 ARG A O 1
ATOM 685 N N . VAL A 1 83 ? -3.284 -4.923 8.531 1.00 89.69 83 VAL A N 1
ATOM 686 C CA . VAL A 1 83 ? -4.146 -3.942 7.851 1.00 89.69 83 VAL A CA 1
ATOM 687 C C . VAL A 1 83 ? -3.496 -3.444 6.561 1.00 89.69 83 VAL A C 1
ATOM 689 O O . VAL A 1 83 ? -4.167 -3.402 5.534 1.00 89.69 83 VAL A O 1
ATOM 692 N N . ASN A 1 84 ? -2.192 -3.144 6.577 1.00 90.50 84 ASN A N 1
ATOM 693 C CA . ASN A 1 84 ? -1.459 -2.736 5.376 1.00 90.50 84 ASN A CA 1
ATOM 694 C C . ASN A 1 84 ? -1.515 -3.812 4.279 1.00 90.50 84 ASN A C 1
ATOM 696 O O . ASN A 1 84 ? -1.864 -3.514 3.145 1.00 90.50 84 ASN A O 1
ATOM 700 N N . MET A 1 85 ? -1.249 -5.075 4.620 1.00 90.25 85 MET A N 1
ATOM 701 C CA . MET A 1 85 ? -1.315 -6.186 3.663 1.00 90.25 85 MET A CA 1
ATOM 702 C C . MET A 1 85 ? -2.723 -6.400 3.096 1.00 90.25 85 MET A C 1
ATOM 704 O O . MET A 1 85 ? -2.866 -6.654 1.903 1.00 90.25 85 MET A O 1
ATOM 708 N N . LEU A 1 86 ? -3.765 -6.285 3.927 1.00 89.88 86 LEU A N 1
ATOM 709 C CA . LEU A 1 86 ? -5.155 -6.356 3.461 1.00 89.88 86 LEU A CA 1
ATOM 710 C C . LEU A 1 86 ? -5.482 -5.203 2.508 1.00 89.88 86 LEU A C 1
ATOM 712 O O . LEU A 1 86 ? -6.148 -5.416 1.496 1.00 89.88 86 LEU A O 1
ATOM 716 N N . CYS A 1 87 ? -4.991 -4.001 2.810 1.00 88.12 87 CYS A N 1
ATOM 717 C CA . CYS A 1 87 ? -5.145 -2.829 1.960 1.00 88.12 87 CYS A CA 1
ATOM 718 C C . CYS A 1 87 ? -4.463 -3.033 0.601 1.00 88.12 87 CYS A C 1
ATOM 720 O O . CYS A 1 87 ? -5.126 -2.900 -0.420 1.00 88.12 87 CYS A O 1
ATOM 722 N N . GLU A 1 88 ? -3.191 -3.435 0.575 1.00 88.50 88 GLU A N 1
ATOM 723 C CA . GLU A 1 88 ? -2.444 -3.700 -0.665 1.00 88.50 88 GLU A CA 1
ATOM 724 C C . GLU A 1 88 ? -3.083 -4.812 -1.501 1.00 88.50 88 GLU A C 1
ATOM 726 O O . GLU A 1 88 ? -3.259 -4.671 -2.710 1.00 88.50 88 GLU A O 1
ATOM 731 N N . PHE A 1 89 ? -3.513 -5.897 -0.854 1.00 87.81 89 PHE A N 1
ATOM 732 C CA . PHE A 1 89 ? -4.237 -6.968 -1.532 1.00 87.81 89 PHE A CA 1
ATOM 733 C C . PHE A 1 89 ? -5.537 -6.460 -2.162 1.00 87.81 89 PHE A C 1
ATOM 735 O O . PHE A 1 89 ? -5.825 -6.759 -3.317 1.00 87.81 89 PHE A O 1
ATOM 742 N N . THR A 1 90 ? -6.309 -5.667 -1.417 1.00 87.00 90 THR A N 1
ATOM 743 C CA . THR A 1 90 ? -7.555 -5.083 -1.924 1.00 87.00 90 THR A CA 1
ATOM 744 C C . THR A 1 90 ? -7.270 -4.158 -3.099 1.00 87.00 90 THR A C 1
ATOM 746 O O . THR A 1 90 ? -7.922 -4.293 -4.123 1.00 87.00 90 THR A O 1
ATOM 749 N N . SER A 1 91 ? -6.268 -3.281 -2.995 1.00 84.12 91 SER A N 1
ATOM 750 C CA . SER A 1 91 ? -5.856 -2.386 -4.082 1.00 84.12 91 SER A CA 1
ATOM 751 C C . SER A 1 91 ? -5.432 -3.134 -5.346 1.00 84.12 91 SER A C 1
ATOM 753 O O . SER A 1 91 ? -5.674 -2.642 -6.441 1.00 84.12 91 SER A O 1
ATOM 755 N N . ALA A 1 92 ? -4.814 -4.310 -5.210 1.00 84.69 92 ALA A N 1
ATOM 756 C CA . ALA A 1 92 ? -4.444 -5.147 -6.348 1.00 84.69 92 ALA A CA 1
ATOM 757 C C . ALA A 1 92 ? -5.636 -5.926 -6.932 1.00 84.69 92 ALA A C 1
ATOM 759 O O . ALA A 1 92 ? -5.642 -6.244 -8.120 1.00 84.69 92 ALA A O 1
ATOM 760 N N . ALA A 1 93 ? -6.628 -6.260 -6.103 1.00 82.44 93 ALA A N 1
ATOM 761 C CA . ALA A 1 93 ? -7.780 -7.067 -6.494 1.00 82.44 93 ALA A CA 1
ATOM 762 C C . ALA A 1 93 ? -8.972 -6.240 -7.007 1.00 82.44 93 ALA A C 1
ATOM 764 O O . ALA A 1 93 ? -9.775 -6.760 -7.783 1.00 82.44 93 ALA A O 1
ATOM 765 N N . THR A 1 94 ? -9.131 -4.987 -6.569 1.00 80.25 94 THR A N 1
ATOM 766 C CA . THR A 1 94 ? -10.268 -4.128 -6.931 1.00 80.25 94 THR A CA 1
ATOM 767 C C . THR A 1 94 ? -9.905 -3.117 -8.027 1.00 80.25 94 THR A C 1
ATOM 769 O O . THR A 1 94 ? -8.750 -2.714 -8.149 1.00 80.25 94 THR A O 1
ATOM 772 N N . PRO A 1 95 ? -10.878 -2.673 -8.852 1.00 75.81 95 PRO A N 1
ATOM 773 C CA . PRO A 1 95 ? -10.656 -1.580 -9.796 1.00 75.81 95 PRO A CA 1
ATOM 774 C C . PRO A 1 95 ? -10.214 -0.309 -9.064 1.00 75.81 95 PRO A C 1
ATOM 776 O O . PRO A 1 95 ? -10.653 -0.064 -7.939 1.00 75.81 95 PRO A O 1
ATOM 779 N N . SER A 1 96 ? -9.442 0.558 -9.727 1.00 64.19 96 SER A N 1
ATOM 780 C CA . SER A 1 96 ? -8.880 1.782 -9.128 1.00 64.19 96 SER A CA 1
ATOM 781 C C . SER A 1 96 ? -9.914 2.691 -8.441 1.00 64.19 96 SER A C 1
ATOM 783 O O . SER A 1 96 ? -9.564 3.418 -7.519 1.00 64.19 96 SER A O 1
ATOM 785 N N . ALA A 1 97 ? -11.193 2.620 -8.837 1.00 57.84 97 ALA A N 1
ATOM 786 C CA . ALA A 1 97 ? -12.292 3.378 -8.235 1.00 57.84 97 ALA A CA 1
ATOM 787 C C . ALA A 1 97 ? -12.691 2.921 -6.813 1.00 57.84 97 ALA A C 1
ATOM 789 O O . ALA A 1 97 ? -13.294 3.697 -6.077 1.00 57.84 97 ALA A O 1
ATOM 790 N N . VAL A 1 98 ? -12.379 1.679 -6.417 1.00 58.56 98 VAL A N 1
ATOM 791 C CA . VAL A 1 98 ? -12.759 1.085 -5.115 1.00 58.56 98 VAL A CA 1
ATOM 792 C C . VAL A 1 98 ? -11.527 0.488 -4.418 1.00 58.56 98 VAL A C 1
ATOM 794 O O . VAL A 1 98 ? -11.594 -0.560 -3.778 1.00 58.56 98 VAL A O 1
ATOM 797 N N . GLY A 1 99 ? -10.366 1.129 -4.589 1.00 69.31 99 GLY A N 1
ATOM 798 C CA . GLY A 1 99 ? -9.072 0.649 -4.092 1.00 69.31 99 GLY A CA 1
ATOM 799 C C . GLY A 1 99 ? -9.021 0.399 -2.578 1.00 69.31 99 GLY A C 1
ATOM 800 O O . GLY A 1 99 ? -9.928 0.770 -1.823 1.00 69.31 99 GLY A O 1
ATOM 801 N N . GLY A 1 100 ? -7.919 -0.193 -2.109 1.00 73.88 100 GLY A N 1
ATOM 802 C CA . GLY A 1 100 ? -7.741 -0.628 -0.721 1.00 73.88 100 GLY A CA 1
ATOM 803 C C . GLY A 1 100 ? -7.936 0.464 0.329 1.00 73.88 100 GLY A C 1
ATOM 804 O O . GLY A 1 100 ? -8.447 0.175 1.413 1.00 73.88 100 GLY A O 1
ATOM 805 N N . SER A 1 101 ? -7.649 1.724 -0.010 1.00 78.56 101 SER A N 1
ATOM 806 C CA . SER A 1 101 ? -7.803 2.859 0.905 1.00 78.56 101 SER A CA 1
ATOM 807 C C . SER A 1 101 ? -9.245 3.098 1.363 1.00 78.56 101 SER A C 1
ATOM 809 O O . SER A 1 101 ? -9.458 3.570 2.477 1.00 78.56 101 SER A O 1
ATOM 811 N N . SER A 1 102 ? -10.237 2.722 0.549 1.00 78.44 102 SER A N 1
ATOM 812 C CA . SER A 1 102 ? -11.664 2.875 0.872 1.00 78.44 102 SER A CA 1
ATOM 813 C C . SER A 1 102 ? -12.150 1.917 1.969 1.00 78.44 102 SER A C 1
ATOM 815 O O . SER A 1 102 ? -13.111 2.217 2.677 1.00 78.44 102 SER A O 1
ATOM 817 N N . LEU A 1 103 ? -11.467 0.780 2.150 1.00 86.06 103 LEU A N 1
ATOM 818 C CA . LEU A 1 103 ? -11.819 -0.245 3.138 1.00 86.06 103 LEU A CA 1
ATOM 819 C C . LEU A 1 103 ? -10.992 -0.156 4.429 1.00 86.06 103 LEU A C 1
ATOM 821 O O . LEU A 1 103 ? -11.258 -0.895 5.379 1.00 86.06 103 LEU A O 1
ATOM 825 N N . ILE A 1 104 ? -10.041 0.781 4.518 1.00 87.06 104 ILE A N 1
ATOM 826 C CA . ILE A 1 104 ? -9.181 0.970 5.698 1.00 87.06 104 ILE A CA 1
ATOM 827 C C . ILE A 1 104 ? -10.002 1.155 6.978 1.00 87.06 104 ILE A C 1
ATOM 829 O O . ILE A 1 104 ? -9.673 0.555 8.000 1.00 87.06 104 ILE A O 1
ATOM 833 N N . ALA A 1 105 ? -11.082 1.944 6.939 1.00 87.38 105 ALA A N 1
ATOM 834 C CA . ALA A 1 105 ? -11.931 2.167 8.110 1.00 87.38 105 ALA A CA 1
ATOM 835 C C . ALA A 1 105 ? -12.568 0.861 8.624 1.00 87.38 105 ALA A C 1
ATOM 837 O O . ALA A 1 105 ? -12.650 0.645 9.834 1.00 87.38 105 ALA A O 1
ATOM 838 N N . VAL A 1 106 ? -12.954 -0.039 7.712 1.00 88.06 106 VAL A N 1
ATOM 839 C CA . VAL A 1 106 ? -13.507 -1.360 8.045 1.00 88.06 106 VAL A CA 1
ATOM 840 C C . VAL A 1 106 ? -12.425 -2.258 8.641 1.00 88.06 106 VAL A C 1
ATOM 842 O O . VAL A 1 106 ? -12.662 -2.903 9.662 1.00 88.06 106 VAL A O 1
ATOM 845 N N . TYR A 1 107 ? -11.226 -2.271 8.057 1.00 88.44 107 TYR A N 1
ATOM 846 C CA . TYR A 1 107 ? -10.104 -3.061 8.571 1.00 88.44 107 TYR A CA 1
ATOM 847 C C . TYR A 1 107 ? -9.658 -2.595 9.961 1.00 88.44 107 TYR A C 1
ATOM 849 O O . TYR A 1 107 ? -9.439 -3.419 10.844 1.00 88.44 107 TYR A O 1
ATOM 857 N N . LEU A 1 108 ? -9.608 -1.284 10.199 1.00 87.44 108 LEU A N 1
ATOM 858 C CA . LEU A 1 108 ? -9.308 -0.713 11.515 1.00 87.44 108 LEU A CA 1
ATOM 859 C C . LEU A 1 108 ? -10.379 -1.049 12.556 1.00 87.44 108 LEU A C 1
ATOM 861 O O . LEU A 1 108 ? -10.044 -1.361 13.700 1.00 87.44 108 LEU A O 1
ATOM 865 N N . HIS A 1 109 ? -11.653 -1.031 12.163 1.00 87.69 109 HIS A N 1
ATOM 866 C CA . HIS A 1 109 ? -12.746 -1.441 13.041 1.00 87.69 109 HIS A CA 1
ATOM 867 C C . HIS A 1 109 ? -12.627 -2.920 13.445 1.00 87.69 109 HIS A C 1
ATOM 869 O O . HIS A 1 109 ? -12.844 -3.264 14.605 1.00 87.69 109 HIS A O 1
ATOM 875 N N . GLN A 1 110 ? -12.207 -3.796 12.524 1.00 85.88 110 GLN A N 1
ATOM 876 C CA . GLN A 1 110 ? -11.949 -5.210 12.829 1.00 85.88 110 GLN A CA 1
ATOM 877 C C . GLN A 1 110 ? -10.751 -5.428 13.769 1.00 85.88 110 GLN A C 1
ATOM 879 O O . GLN A 1 110 ? -10.714 -6.429 14.482 1.00 85.88 110 GLN A O 1
ATOM 884 N N . GLU A 1 111 ? -9.794 -4.499 13.816 1.00 84.94 111 GLU A N 1
ATOM 885 C CA . GLU A 1 111 ? -8.664 -4.538 14.755 1.00 84.94 111 GLU A CA 1
ATOM 886 C C . GLU A 1 111 ? -8.982 -3.955 16.146 1.00 84.94 111 GLU A C 1
ATOM 888 O O . GLU A 1 111 ? -8.114 -3.966 17.023 1.00 84.94 111 GLU A O 1
ATOM 893 N N . GLY A 1 112 ? -10.210 -3.471 16.371 1.00 81.94 112 GLY A N 1
ATOM 894 C CA . GLY A 1 112 ? -10.686 -2.999 17.675 1.00 81.94 112 GLY A CA 1
ATOM 895 C C . GLY A 1 112 ? -10.717 -1.479 17.863 1.00 81.94 112 GLY A C 1
ATOM 896 O O . GLY A 1 112 ? -10.915 -1.024 18.989 1.00 81.94 112 GLY A O 1
ATOM 897 N N . LEU A 1 113 ? -10.537 -0.683 16.801 1.00 85.25 113 LEU A N 1
ATOM 898 C CA . LEU A 1 113 ? -10.785 0.764 16.857 1.00 85.25 113 LEU A CA 1
ATOM 899 C C . LEU A 1 113 ? -12.279 1.067 16.721 1.00 85.25 113 LEU A C 1
ATOM 901 O O . LEU A 1 113 ? -13.013 0.345 16.046 1.00 85.25 113 LEU A O 1
ATOM 905 N N . SER A 1 114 ? -12.736 2.175 17.309 1.00 88.00 114 SER A N 1
ATOM 906 C CA . SER A 1 114 ? -14.102 2.633 17.053 1.00 88.00 114 SER A CA 1
ATOM 907 C C . SER A 1 114 ? -14.268 3.041 15.581 1.00 88.00 114 SER A C 1
ATOM 909 O O . SER A 1 114 ? -13.329 3.523 14.942 1.00 88.00 114 SER A O 1
ATOM 911 N N . GLY A 1 115 ? -15.472 2.873 15.023 1.00 85.00 115 GLY A N 1
ATOM 912 C CA . GLY A 1 115 ? -15.724 3.170 13.605 1.00 85.00 115 GLY A CA 1
ATOM 913 C C . GLY A 1 115 ? -15.429 4.630 13.225 1.00 85.00 115 GLY A C 1
ATOM 914 O O . GLY A 1 115 ? -14.904 4.896 12.143 1.00 85.00 115 GLY A O 1
ATOM 915 N N . GLY A 1 116 ? -15.687 5.575 14.139 1.00 86.44 116 GLY A N 1
ATOM 916 C CA . GLY A 1 116 ? -15.368 6.993 13.945 1.00 86.44 116 GLY A CA 1
ATOM 917 C C . GLY A 1 116 ? -13.863 7.272 13.906 1.00 86.44 116 GLY A C 1
ATOM 918 O O . GLY A 1 116 ? -13.395 8.016 13.044 1.00 86.44 116 GLY A O 1
ATOM 919 N N . GLU A 1 117 ? -13.084 6.632 14.780 1.00 86.06 117 GLU A N 1
ATOM 920 C CA . GLU A 1 117 ? -11.621 6.752 14.775 1.00 86.06 117 GLU A CA 1
ATOM 921 C C . GLU A 1 117 ? -11.011 6.145 13.512 1.00 86.06 117 GLU A C 1
ATOM 923 O O . GLU A 1 117 ? -10.187 6.789 12.866 1.00 86.06 117 GLU A O 1
ATOM 928 N N . GLY A 1 118 ? -11.457 4.947 13.116 1.00 88.06 118 GLY A N 1
ATOM 929 C CA . GLY A 1 118 ? -11.000 4.296 11.886 1.00 88.06 118 GLY A CA 1
ATOM 930 C C . GLY A 1 118 ? -11.272 5.144 10.641 1.00 88.06 118 GLY A C 1
ATOM 931 O O . GLY A 1 118 ? -10.403 5.284 9.781 1.00 88.06 118 GLY A O 1
ATOM 932 N N . THR A 1 119 ? -12.441 5.783 10.583 1.00 88.94 119 THR A N 1
ATOM 933 C CA . THR A 1 119 ? -12.812 6.691 9.486 1.00 88.94 119 THR A CA 1
ATOM 934 C C . THR A 1 119 ? -11.969 7.966 9.492 1.00 88.94 119 THR A C 1
ATOM 936 O O . THR A 1 119 ? -11.502 8.401 8.442 1.00 88.94 119 THR A O 1
ATOM 939 N N . SER A 1 120 ? -11.716 8.545 10.668 1.00 89.75 120 SER A N 1
ATOM 940 C CA . SER A 1 120 ? -10.903 9.761 10.799 1.00 89.75 120 SER A CA 1
ATOM 941 C C . SER 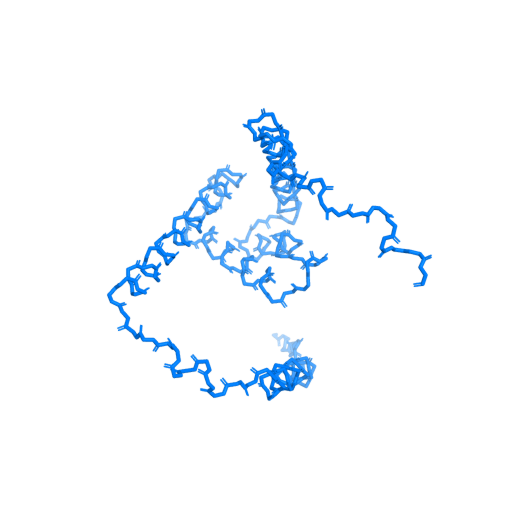A 1 120 ? -9.457 9.518 10.355 1.00 89.75 120 SER A C 1
ATOM 943 O O . SER A 1 120 ? -8.882 10.322 9.624 1.00 89.75 120 SER A O 1
ATOM 945 N N . ILE A 1 121 ? -8.892 8.368 10.737 1.00 89.50 121 ILE A N 1
ATOM 946 C CA . ILE A 1 121 ? -7.553 7.929 10.322 1.00 89.50 121 ILE A CA 1
ATOM 947 C C . ILE A 1 121 ? -7.508 7.681 8.812 1.00 89.50 121 ILE A C 1
ATOM 949 O O . ILE A 1 121 ? -6.566 8.115 8.156 1.00 89.50 121 ILE A O 1
ATOM 953 N N . MET A 1 122 ? -8.528 7.030 8.248 1.00 88.69 122 MET A N 1
ATOM 954 C CA . MET A 1 122 ? -8.640 6.819 6.802 1.00 88.69 122 MET A CA 1
ATOM 955 C C . MET A 1 122 ? -8.647 8.148 6.035 1.00 88.69 122 MET A C 1
ATOM 957 O O . MET A 1 122 ? -7.882 8.300 5.086 1.00 88.69 122 MET A O 1
ATOM 961 N N . ILE A 1 123 ? -9.462 9.121 6.458 1.00 90.06 123 ILE A N 1
ATOM 962 C CA . ILE A 1 123 ? -9.536 10.445 5.819 1.00 90.06 123 ILE A CA 1
ATOM 963 C C . ILE A 1 123 ? -8.197 11.178 5.930 1.00 90.06 123 ILE A C 1
ATOM 965 O O . ILE A 1 123 ? -7.719 11.720 4.936 1.00 90.06 123 ILE A O 1
ATOM 969 N N . ALA A 1 124 ? -7.561 11.165 7.105 1.00 90.50 124 ALA A N 1
ATOM 970 C CA . ALA A 1 124 ? -6.240 11.765 7.285 1.00 90.50 124 ALA A CA 1
ATOM 971 C C . ALA A 1 124 ? -5.186 11.110 6.376 1.00 90.50 124 ALA A C 1
ATOM 973 O O . ALA A 1 124 ? -4.355 11.803 5.792 1.00 90.50 124 ALA A O 1
ATOM 974 N N . ASN A 1 125 ? -5.242 9.786 6.219 1.00 88.38 125 ASN A N 1
ATOM 975 C CA . ASN A 1 125 ? -4.326 9.043 5.362 1.00 88.38 125 ASN A CA 1
ATOM 976 C C . ASN A 1 125 ? -4.498 9.399 3.880 1.00 88.38 125 ASN A C 1
ATOM 978 O O . ASN A 1 125 ? -3.503 9.659 3.208 1.00 88.38 125 ASN A O 1
ATOM 982 N N . LEU A 1 126 ? -5.748 9.455 3.405 1.00 89.38 126 LEU A N 1
ATOM 983 C CA . LEU A 1 126 ? -6.093 9.865 2.041 1.00 89.38 126 LEU A CA 1
ATOM 984 C C . LEU A 1 126 ? -5.670 11.310 1.762 1.00 89.38 126 LEU A C 1
ATOM 986 O O . LEU A 1 126 ? -5.072 11.588 0.730 1.00 89.38 126 LEU A O 1
ATOM 990 N N . PHE A 1 127 ? -5.925 12.223 2.700 1.00 91.75 127 PHE A N 1
ATOM 991 C CA . PHE A 1 127 ? -5.522 13.621 2.564 1.00 91.75 127 PHE A CA 1
ATOM 992 C C . PHE A 1 127 ? -4.003 13.771 2.419 1.00 91.75 127 PHE A C 1
ATOM 994 O O . PHE A 1 127 ? -3.537 14.523 1.567 1.00 91.75 127 PHE A O 1
ATOM 1001 N N . LEU A 1 128 ? -3.225 13.044 3.227 1.00 90.56 128 LEU A N 1
ATOM 1002 C CA . LEU A 1 128 ? -1.765 13.061 3.132 1.00 90.56 128 LEU A CA 1
ATOM 1003 C C . LEU A 1 128 ? -1.255 12.458 1.819 1.00 90.56 128 LEU A C 1
ATOM 1005 O O . LEU A 1 128 ? -0.261 12.954 1.295 1.00 90.56 128 LEU A O 1
ATOM 1009 N N . ASP A 1 129 ? -1.922 11.432 1.287 1.00 89.81 129 ASP A N 1
ATOM 1010 C CA . ASP A 1 129 ? -1.569 10.833 -0.006 1.00 89.81 129 ASP A CA 1
ATOM 1011 C C . ASP A 1 129 ? -1.805 11.803 -1.163 1.00 89.81 129 ASP A C 1
ATOM 1013 O O . ASP A 1 129 ? -0.901 12.022 -1.967 1.00 89.81 129 ASP A O 1
ATOM 1017 N N . GLU A 1 130 ? -2.969 12.450 -1.206 1.00 92.56 130 GLU A N 1
ATOM 1018 C CA . GLU A 1 130 ? -3.283 13.439 -2.243 1.00 92.56 130 GLU A CA 1
ATOM 1019 C C . GLU A 1 130 ? -2.403 14.690 -2.128 1.00 92.56 130 GLU A C 1
ATOM 1021 O O . GLU A 1 130 ? -1.936 15.227 -3.134 1.00 92.56 130 GLU A O 1
ATOM 1026 N N . LEU A 1 131 ? -2.101 15.134 -0.903 1.00 94.62 131 LEU A N 1
ATOM 1027 C CA . LEU A 1 131 ? -1.168 16.235 -0.672 1.00 94.62 131 LEU A CA 1
ATOM 1028 C C . LEU A 1 131 ? 0.242 15.872 -1.146 1.00 94.62 131 LEU A C 1
ATOM 1030 O O . LEU A 1 131 ? 0.886 16.667 -1.832 1.00 94.62 131 LEU A O 1
ATOM 1034 N N . PHE A 1 132 ? 0.726 14.678 -0.799 1.00 92.31 132 PHE A N 1
ATOM 1035 C CA . PHE A 1 132 ? 2.032 14.201 -1.239 1.00 92.31 132 PHE A CA 1
ATOM 1036 C C . PHE A 1 132 ? 2.089 14.073 -2.762 1.00 92.31 132 PHE A C 1
ATOM 1038 O O . PHE A 1 132 ? 3.044 14.563 -3.361 1.00 92.31 132 PHE A O 1
ATOM 1045 N N . LEU A 1 133 ? 1.067 13.486 -3.392 1.00 92.12 133 LEU A N 1
ATOM 1046 C CA . LEU A 1 133 ? 0.984 13.345 -4.844 1.00 92.12 133 LEU A CA 1
ATOM 1047 C C . LEU A 1 133 ? 0.968 14.713 -5.529 1.00 92.12 133 LEU A C 1
ATOM 1049 O O . LEU A 1 133 ? 1.758 14.949 -6.439 1.00 92.12 133 LEU A O 1
ATOM 1053 N N . SER A 1 134 ? 0.143 15.643 -5.048 1.00 95.88 134 SER A N 1
ATOM 1054 C CA . SER A 1 134 ? 0.080 17.006 -5.577 1.00 95.88 134 SER A CA 1
ATOM 1055 C C . SER A 1 134 ? 1.433 17.716 -5.487 1.00 95.88 134 SER A C 1
ATOM 1057 O O . SER A 1 134 ? 1.863 18.342 -6.457 1.00 95.88 134 SER A O 1
ATOM 1059 N N . LEU A 1 135 ? 2.117 17.637 -4.342 1.00 96.44 135 LEU A N 1
ATOM 1060 C CA . LEU A 1 135 ? 3.427 18.266 -4.155 1.00 96.44 135 LEU A CA 1
ATOM 1061 C C . LEU A 1 135 ? 4.510 17.585 -4.996 1.00 96.44 135 LEU A C 1
ATOM 1063 O O . LEU A 1 135 ? 5.327 18.270 -5.611 1.00 96.44 135 LEU A O 1
ATOM 1067 N N . ALA A 1 136 ? 4.501 16.253 -5.059 1.00 94.38 136 ALA A N 1
ATOM 1068 C CA . ALA A 1 136 ? 5.420 15.477 -5.879 1.00 94.38 136 ALA A CA 1
ATOM 1069 C C . ALA A 1 136 ? 5.252 15.817 -7.364 1.00 94.38 136 ALA A C 1
ATOM 1071 O O . ALA A 1 136 ? 6.249 16.047 -8.043 1.00 94.38 136 ALA A O 1
ATOM 1072 N N . CYS A 1 137 ? 4.017 15.936 -7.857 1.00 91.94 137 CYS A N 1
ATOM 1073 C CA . CYS A 1 137 ? 3.736 16.354 -9.228 1.00 91.94 137 CYS A CA 1
ATOM 1074 C C . CYS A 1 137 ? 4.310 17.743 -9.533 1.00 91.94 137 CYS A C 1
ATOM 1076 O O . CYS A 1 137 ? 4.988 17.906 -10.546 1.00 91.94 137 CYS A O 1
ATOM 1078 N N . ILE A 1 138 ? 4.098 18.729 -8.654 1.00 92.94 138 ILE A N 1
ATOM 1079 C CA . ILE A 1 138 ? 4.669 20.077 -8.820 1.00 92.94 138 ILE A CA 1
ATOM 1080 C C . ILE A 1 138 ? 6.199 20.010 -8.858 1.00 92.94 138 ILE A C 1
ATOM 1082 O O . ILE A 1 138 ? 6.831 20.604 -9.729 1.00 92.94 138 ILE A O 1
ATOM 1086 N N . LEU A 1 139 ? 6.804 19.262 -7.938 1.00 93.75 139 LEU A N 1
ATOM 1087 C CA . LEU A 1 139 ? 8.253 19.125 -7.842 1.00 93.75 139 LEU A CA 1
ATOM 1088 C C . LEU A 1 139 ? 8.850 18.443 -9.083 1.00 93.75 139 LEU A C 1
ATOM 1090 O O . LEU A 1 139 ? 9.871 18.896 -9.596 1.00 93.75 139 LEU A O 1
ATOM 1094 N N . VAL A 1 140 ? 8.192 17.409 -9.609 1.00 91.62 140 VAL A N 1
ATOM 1095 C CA . VAL A 1 140 ? 8.580 16.745 -10.863 1.00 91.62 140 VAL A CA 1
ATOM 1096 C C . VAL A 1 140 ? 8.484 17.707 -12.046 1.00 91.62 140 VAL A C 1
ATOM 1098 O O . VAL A 1 140 ? 9.423 17.770 -12.835 1.00 91.62 140 VAL A O 1
ATOM 1101 N N . LEU A 1 141 ? 7.410 18.496 -12.152 1.00 88.38 141 LEU A N 1
ATOM 1102 C CA . LEU A 1 141 ? 7.247 19.489 -13.222 1.00 88.38 141 LEU A CA 1
ATOM 1103 C C . LEU A 1 141 ? 8.296 20.610 -13.171 1.00 88.38 141 LEU A C 1
ATOM 1105 O O . LEU A 1 141 ? 8.660 21.146 -14.214 1.00 88.38 141 LEU A O 1
ATOM 1109 N N . LEU A 1 142 ? 8.781 20.969 -11.979 1.00 88.38 142 LEU A N 1
ATOM 1110 C CA . LEU A 1 142 ? 9.832 21.976 -11.812 1.00 88.38 142 LEU A CA 1
ATOM 1111 C C . LEU A 1 142 ? 11.236 21.429 -12.101 1.00 88.38 142 LEU A C 1
ATOM 1113 O O . LEU A 1 142 ? 12.074 22.155 -12.633 1.00 88.38 142 LEU A O 1
ATOM 1117 N N . LEU A 1 143 ? 11.513 20.179 -11.723 1.00 90.88 143 LEU A N 1
ATOM 1118 C CA . LEU A 1 143 ? 12.848 19.582 -11.841 1.00 90.88 143 LEU A CA 1
ATOM 1119 C C . LEU A 1 143 ? 13.101 18.921 -13.196 1.00 90.88 143 LEU A C 1
ATOM 1121 O O . LEU A 1 143 ? 14.251 18.854 -13.634 1.00 90.88 143 LEU A O 1
ATOM 1125 N N . VAL A 1 144 ? 12.061 18.402 -13.848 1.00 87.81 144 VAL A N 1
ATOM 1126 C CA . VAL A 1 144 ? 12.200 17.667 -15.106 1.00 87.81 144 VAL A CA 1
ATOM 1127 C C . VAL A 1 144 ? 11.826 18.581 -16.277 1.00 87.81 144 VAL A C 1
ATOM 1129 O O . VAL A 1 144 ? 10.709 19.097 -16.316 1.00 87.81 144 VAL A O 1
ATOM 1132 N N . PRO A 1 145 ? 12.723 18.769 -17.266 1.00 81.69 145 PRO A N 1
ATOM 1133 C CA . PRO A 1 145 ? 12.431 19.577 -18.442 1.00 81.69 145 PRO A CA 1
ATOM 1134 C C . PRO A 1 145 ? 11.158 19.112 -19.155 1.00 81.69 145 PRO A C 1
ATOM 1136 O O . PRO A 1 145 ? 10.997 17.926 -19.464 1.00 81.69 145 PRO A O 1
ATOM 1139 N N . THR A 1 146 ? 10.286 20.061 -19.498 1.00 74.38 146 THR A N 1
ATOM 1140 C CA . THR A 1 146 ? 9.017 19.787 -20.193 1.00 74.38 146 THR A CA 1
ATOM 1141 C C . THR A 1 146 ? 9.210 19.079 -21.531 1.00 74.38 146 THR A C 1
ATOM 1143 O O . THR A 1 146 ? 8.345 18.312 -21.921 1.00 74.38 146 THR A O 1
ATOM 1146 N N . GLY A 1 147 ? 10.358 19.244 -22.197 1.00 72.75 147 GLY A N 1
ATOM 1147 C CA . GLY A 1 147 ? 10.679 18.523 -23.435 1.00 72.75 147 GLY A CA 1
ATOM 1148 C C . GLY A 1 147 ? 10.880 17.008 -23.270 1.00 72.75 147 GLY A C 1
ATOM 1149 O O . GLY A 1 147 ? 10.753 16.282 -24.250 1.00 72.75 147 GLY A O 1
ATOM 1150 N N . ILE A 1 148 ? 11.171 16.525 -22.054 1.00 75.62 148 ILE A N 1
ATOM 1151 C CA . ILE A 1 148 ? 11.252 15.087 -21.731 1.00 75.62 148 ILE A CA 1
ATOM 1152 C C . ILE A 1 148 ? 9.894 14.569 -21.239 1.00 75.62 148 ILE A C 1
ATOM 1154 O O . ILE A 1 148 ? 9.513 13.451 -21.573 1.00 75.62 148 ILE A O 1
ATOM 1158 N N . LEU A 1 149 ? 9.159 15.373 -20.460 1.00 72.62 149 LEU A N 1
ATOM 1159 C CA . LEU A 1 149 ? 7.837 15.002 -19.934 1.00 72.62 149 LEU A CA 1
ATOM 1160 C C . LEU A 1 149 ? 6.731 15.035 -21.001 1.00 72.62 149 LEU A C 1
ATOM 1162 O O . LEU A 1 149 ? 5.850 14.181 -21.004 1.00 72.62 149 LEU A O 1
ATOM 1166 N N . PHE A 1 150 ? 6.790 16.013 -21.902 1.00 78.00 150 PHE A N 1
ATOM 1167 C CA . PHE A 1 150 ? 5.847 16.238 -22.993 1.00 78.00 150 PHE A CA 1
ATOM 1168 C C . PHE A 1 150 ? 6.625 16.310 -24.312 1.00 78.00 150 PHE A C 1
ATOM 1170 O O . PHE A 1 150 ? 6.840 17.403 -24.848 1.00 78.00 150 PHE A O 1
ATOM 1177 N N . PRO A 1 151 ? 7.108 15.171 -24.839 1.00 70.44 151 PRO A N 1
ATOM 1178 C CA . PRO A 1 151 ? 7.746 15.160 -26.146 1.00 70.44 151 PRO A CA 1
ATOM 1179 C C . PRO A 1 151 ? 6.762 15.726 -27.180 1.00 70.44 151 PRO A C 1
ATOM 1181 O O . PRO A 1 151 ? 5.680 15.187 -27.393 1.00 70.44 151 PRO A O 1
ATOM 1184 N N . VAL A 1 152 ? 7.143 16.841 -27.811 1.00 62.72 152 VAL A N 1
ATOM 1185 C CA . VAL A 1 152 ? 6.328 17.680 -28.722 1.00 62.72 152 VAL A CA 1
ATOM 1186 C C . VAL A 1 152 ? 5.872 16.936 -29.998 1.00 62.72 152 VAL A C 1
ATOM 1188 O O . VAL A 1 152 ? 5.203 17.497 -30.857 1.00 62.72 152 VAL A O 1
ATOM 1191 N N . SER A 1 153 ? 6.182 15.648 -30.140 1.00 59.88 153 SER A N 1
ATOM 1192 C CA . SER A 1 153 ? 5.898 14.837 -31.326 1.00 59.88 153 SER A CA 1
ATOM 1193 C C . SER A 1 153 ? 4.542 14.123 -31.317 1.00 59.88 153 SER A C 1
ATOM 1195 O O . SER A 1 153 ? 4.383 13.150 -32.050 1.00 59.88 153 SER A O 1
ATOM 1197 N N . VAL A 1 154 ? 3.568 14.562 -30.519 1.00 59.59 154 VAL A N 1
ATOM 1198 C CA . VAL A 1 154 ? 2.169 14.149 -30.710 1.00 59.59 154 VAL A CA 1
ATOM 1199 C C . VAL A 1 154 ? 1.456 15.289 -31.436 1.00 59.59 154 VAL A C 1
ATOM 1201 O O . VAL A 1 154 ? 1.158 16.304 -30.804 1.00 59.59 154 VAL A O 1
ATOM 1204 N N . PRO A 1 155 ? 1.205 15.173 -32.754 1.00 55.00 155 PRO A N 1
ATOM 1205 C CA . PRO A 1 155 ? 0.342 16.114 -33.449 1.00 55.00 155 PRO A CA 1
ATOM 1206 C C . PRO A 1 155 ? -1.017 16.125 -32.744 1.00 55.00 155 PRO A C 1
ATOM 1208 O O . PRO A 1 155 ? -1.640 15.075 -32.583 1.00 55.00 155 PRO A O 1
ATOM 1211 N N . LEU A 1 156 ? -1.483 17.307 -32.343 1.00 58.44 156 LEU A N 1
ATOM 1212 C CA . LEU A 1 156 ? -2.807 17.522 -31.740 1.00 58.44 156 LEU A CA 1
ATOM 1213 C C . LEU A 1 156 ? -3.976 17.183 -32.693 1.00 58.44 156 LEU A C 1
ATOM 1215 O O . LEU A 1 156 ? -5.132 17.263 -32.291 1.00 58.44 156 LEU A O 1
ATOM 1219 N N . ASP A 1 157 ? -3.675 16.743 -33.918 1.00 55.16 157 ASP A N 1
ATOM 1220 C CA . ASP A 1 157 ? -4.642 16.427 -34.970 1.00 55.16 157 ASP A CA 1
ATOM 1221 C C . ASP A 1 157 ? -5.009 14.930 -35.053 1.00 55.16 157 ASP A C 1
ATOM 1223 O O . ASP A 1 157 ? -5.874 14.550 -35.836 1.00 55.16 157 ASP A O 1
ATOM 1227 N N . ALA A 1 158 ? -4.411 14.050 -34.240 1.00 54.97 158 ALA A N 1
ATOM 1228 C CA . ALA A 1 158 ? -4.672 12.601 -34.289 1.00 54.97 158 ALA A CA 1
ATOM 1229 C C . ALA A 1 158 ? -5.880 12.140 -33.436 1.00 54.97 158 ALA A C 1
ATOM 1231 O O . ALA A 1 158 ? -5.891 11.013 -32.940 1.00 54.97 158 ALA A O 1
ATOM 1232 N N . GLY A 1 159 ? -6.877 13.009 -33.224 1.00 51.69 159 GLY A N 1
ATOM 1233 C CA . GLY A 1 159 ? -7.992 12.758 -32.299 1.00 51.69 159 GLY A CA 1
ATOM 1234 C C . GLY A 1 159 ? -9.388 13.204 -32.745 1.00 51.69 159 GLY A C 1
ATOM 1235 O O . GLY A 1 159 ? -10.294 13.143 -31.922 1.00 51.69 159 GLY A O 1
ATOM 1236 N N . PHE A 1 160 ? -9.588 13.637 -33.998 1.00 48.53 160 PHE A N 1
ATOM 1237 C CA . PHE A 1 160 ? -10.921 13.943 -34.554 1.00 48.53 160 PHE A CA 1
ATOM 1238 C C . PHE A 1 160 ? -11.019 13.680 -36.073 1.00 48.53 160 PHE A C 1
ATOM 1240 O O . PHE A 1 160 ? -11.333 14.584 -36.848 1.00 48.53 160 PHE A O 1
ATOM 1247 N N . GLN A 1 161 ? -10.801 12.430 -36.495 1.00 41.28 161 GLN A N 1
ATOM 1248 C CA . GLN A 1 161 ? -11.419 11.854 -37.700 1.00 41.28 161 GLN A CA 1
ATOM 1249 C C . GLN A 1 161 ? -11.859 10.419 -37.429 1.00 41.28 161 GLN A C 1
ATOM 1251 O O . GLN A 1 161 ? -11.074 9.683 -36.792 1.00 41.28 161 GLN A O 1
#